Protein AF-A0A367YG82-F1 (afdb_monomer)

Secondary structure (DSSP, 8-state):
-TTTT--PEEE---SSHHHHHHHHHHHGGG-SEEEE-GGG-TT--IIIIIHHHHHHHHHHT-EEEEEEEE-S-HHHHHHHHHSTTT-GGGT-SEEEEEGGG-THHHHHHHHHHTTSSS--EEEEE----STT---STHHHHHHHHHHHT-TTTEEEEE-SS-----SSS-EE--

Solvent-accessible surface area (backbone atoms only — not comparable to full-atom values): 9436 Å² total; per-residue (Å²): 76,77,92,68,73,23,87,42,66,45,75,57,90,54,47,40,52,70,60,44,53,53,52,47,62,72,44,26,75,64,29,31,30,40,37,37,55,72,87,56,29,76,69,70,41,62,76,74,41,48,52,55,48,52,52,47,27,66,75,38,63,33,47,39,27,40,66,71,55,43,70,45,53,22,72,58,39,17,45,64,33,48,33,80,92,75,26,43,49,78,73,34,38,27,38,35,31,41,43,88,55,42,56,44,35,58,56,16,44,48,60,33,39,72,78,40,97,62,80,55,35,32,28,36,49,30,32,61,92,55,92,86,57,75,46,46,72,67,54,23,52,54,26,50,55,42,43,65,74,40,46,83,43,29,34,30,40,43,44,89,50,86,82,85,67,74,68,79,52,42,52,72,54,121

Mean predicted aligned error: 3.81 Å

Nearest PDB structures (foldseek):
  3gdt-assembly2_C  TM=9.720E-01  e=1.897E-23  Saccharomyces cerevisiae
  3gdl-assembly1_B  TM=9.763E-01  e=7.356E-23  Saccharomyces cerevisiae
  3gdt-assembly2_B  TM=9.734E-01  e=6.115E-23  Saccharomyces cerevisiae
  3gdm-assembly1_B  TM=9.671E-01  e=9.412E-23  Saccharomyces cerevisiae
  3gdm-assembly1_A  TM=9.680E-01  e=1.639E-22  Saccharomyces cerevisiae

Radius of gyration: 15.79 Å; Cα contacts (8 Å, |Δi|>4): 329; chains: 1; bounding box: 35×37×39 Å

Structure (mmCIF, N/CA/C/O backbone):
data_AF-A0A367YG82-F1
#
_entry.id   AF-A0A367YG82-F1
#
loop_
_atom_site.group_PDB
_atom_site.id
_atom_site.type_symbol
_atom_site.label_atom_id
_atom_site.label_alt_id
_atom_site.label_comp_id
_atom_site.label_asym_id
_atom_site.label_entity_id
_atom_site.label_seq_id
_atom_site.pdbx_PDB_ins_code
_atom_site.Cartn_x
_atom_site.Cartn_y
_atom_site.Cartn_z
_atom_site.occupancy
_atom_site.B_iso_or_equiv
_atom_site.auth_seq_id
_atom_site.auth_comp_id
_atom_site.auth_asym_id
_atom_site.auth_atom_id
_atom_site.pdbx_PDB_model_num
ATOM 1 N N . MET A 1 1 ? -6.860 -14.983 7.606 1.00 75.38 1 MET A N 1
ATOM 2 C CA . MET A 1 1 ? -7.673 -15.495 6.474 1.00 75.38 1 MET A CA 1
ATOM 3 C C . MET A 1 1 ? -8.422 -16.764 6.860 1.00 75.38 1 MET A C 1
ATOM 5 O O . MET A 1 1 ? -9.643 -16.745 6.825 1.00 75.38 1 MET A O 1
ATOM 9 N N . GLU A 1 2 ? -7.734 -17.829 7.289 1.00 83.81 2 GLU A N 1
ATOM 10 C CA . GLU A 1 2 ? -8.362 -19.110 7.664 1.00 83.81 2 GLU A CA 1
ATOM 11 C C . GLU A 1 2 ? -9.340 -18.997 8.846 1.00 83.81 2 GLU A C 1
ATOM 13 O O . GLU A 1 2 ? -10.498 -19.390 8.721 1.00 83.81 2 GLU A O 1
ATOM 18 N N . SER A 1 3 ? -8.923 -18.363 9.950 1.00 88.25 3 SER A N 1
ATOM 19 C CA . SER A 1 3 ? -9.762 -18.164 11.147 1.00 88.25 3 SER A CA 1
ATOM 20 C C . SER A 1 3 ? -11.074 -17.426 10.856 1.00 88.25 3 SER A C 1
ATOM 22 O O . SER A 1 3 ? -12.122 -17.782 11.386 1.00 88.25 3 SER A O 1
ATOM 24 N N . LYS A 1 4 ? -11.025 -16.423 9.972 1.00 92.75 4 LYS A N 1
ATOM 25 C CA . LYS A 1 4 ? -12.173 -15.597 9.569 1.00 92.75 4 LYS A CA 1
ATOM 26 C C . LYS A 1 4 ? -12.888 -16.100 8.310 1.00 92.75 4 LYS A C 1
ATOM 28 O O . LYS A 1 4 ? -13.868 -15.491 7.897 1.00 92.75 4 LYS A O 1
ATOM 33 N N . LYS A 1 5 ? -12.393 -17.172 7.677 1.00 94.38 5 LYS A N 1
ATOM 34 C CA . LYS A 1 5 ? -12.886 -17.719 6.396 1.00 94.38 5 LYS A CA 1
ATOM 35 C C . LYS A 1 5 ? -13.117 -16.646 5.322 1.00 94.38 5 LYS A C 1
ATOM 37 O O . LYS A 1 5 ? -14.109 -16.682 4.600 1.00 94.38 5 LYS A O 1
ATOM 42 N N . THR A 1 6 ? -12.195 -15.689 5.227 1.00 94.75 6 THR A N 1
ATOM 43 C CA . THR A 1 6 ? -12.261 -14.586 4.261 1.00 94.75 6 THR A CA 1
ATOM 44 C C . THR A 1 6 ? -10.913 -14.367 3.588 1.00 94.75 6 THR A C 1
ATOM 46 O O . THR A 1 6 ? -9.857 -14.411 4.231 1.00 94.75 6 THR A O 1
ATOM 49 N N . ASN A 1 7 ? -10.980 -14.142 2.280 1.00 94.06 7 ASN A N 1
ATOM 50 C CA . ASN A 1 7 ? -9.911 -13.651 1.417 1.00 94.06 7 ASN A CA 1
ATOM 51 C C . ASN A 1 7 ? -10.236 -12.252 0.857 1.00 94.06 7 ASN A C 1
ATOM 53 O O . ASN A 1 7 ? -9.543 -11.779 -0.040 1.00 94.06 7 ASN A O 1
ATOM 57 N N . LEU A 1 8 ? -11.294 -11.604 1.360 1.00 96.75 8 LEU A N 1
ATOM 58 C CA . LEU A 1 8 ? -11.724 -10.298 0.885 1.00 96.75 8 LEU A CA 1
ATOM 59 C C . LEU A 1 8 ? -10.784 -9.206 1.405 1.00 96.75 8 LEU A C 1
ATOM 61 O O . LEU A 1 8 ? -10.610 -9.037 2.617 1.00 96.75 8 LEU A O 1
ATOM 65 N N . CYS A 1 9 ? -10.238 -8.438 0.468 1.00 97.69 9 CYS A N 1
ATOM 66 C CA . CYS A 1 9 ? -9.606 -7.151 0.716 1.00 97.69 9 CYS A CA 1
ATOM 67 C C . CYS A 1 9 ? -10.607 -6.036 0.389 1.00 97.69 9 CYS A C 1
ATOM 69 O O . CYS A 1 9 ? -11.143 -6.013 -0.720 1.00 97.69 9 CYS A O 1
ATOM 71 N N . ALA A 1 10 ? -10.867 -5.121 1.325 1.00 97.75 10 ALA A N 1
ATOM 72 C CA . ALA A 1 10 ? -11.716 -3.957 1.062 1.00 97.75 10 ALA A CA 1
ATOM 73 C C . ALA A 1 10 ? -10.871 -2.716 0.753 1.00 97.75 10 ALA A C 1
ATOM 75 O O . ALA A 1 10 ? -10.035 -2.326 1.564 1.00 97.75 10 ALA A O 1
ATOM 76 N N . SER A 1 11 ? -11.125 -2.082 -0.396 1.00 97.88 11 SER A N 1
ATOM 77 C CA . SER A 1 11 ? -10.591 -0.755 -0.735 1.00 97.88 11 SER A CA 1
ATOM 78 C C . SER A 1 11 ? -11.523 0.316 -0.185 1.00 97.88 11 SER A C 1
ATOM 80 O O . SER A 1 11 ? -12.675 0.386 -0.613 1.00 97.88 11 SER A O 1
ATOM 82 N N . ILE A 1 12 ? -11.050 1.122 0.766 1.00 97.81 12 ILE A N 1
ATOM 83 C CA . ILE A 1 12 ? -11.855 2.171 1.409 1.00 97.81 12 ILE A CA 1
ATOM 84 C C . ILE A 1 12 ? -11.368 3.537 0.927 1.00 97.81 12 ILE A C 1
ATOM 86 O O . ILE A 1 12 ? -10.595 4.213 1.599 1.00 97.81 12 ILE A O 1
ATOM 90 N N . ASP A 1 13 ? -11.821 3.922 -0.265 1.00 97.81 13 ASP A N 1
ATOM 91 C CA . ASP A 1 13 ? -11.406 5.155 -0.939 1.00 97.81 13 ASP A CA 1
ATOM 92 C C . ASP A 1 13 ? -12.429 6.279 -0.694 1.00 97.81 13 ASP A C 1
ATOM 94 O O . ASP A 1 13 ? -13.210 6.649 -1.570 1.00 97.81 13 ASP A O 1
ATOM 98 N N . VAL A 1 14 ? -12.441 6.792 0.537 1.00 98.62 14 VAL A N 1
ATOM 99 C CA . VAL A 1 14 ? -13.226 7.966 0.964 1.00 98.62 14 VAL A CA 1
ATOM 100 C C . VAL A 1 14 ? -12.285 9.062 1.459 1.00 98.62 14 VAL A C 1
ATOM 102 O O . VAL A 1 14 ? -11.113 8.801 1.706 1.00 98.62 14 VAL A O 1
ATOM 105 N N . THR A 1 15 ? -12.769 10.297 1.598 1.00 98.62 15 THR A N 1
ATOM 106 C CA . THR A 1 15 ? -11.894 11.468 1.808 1.00 98.62 15 THR A CA 1
ATOM 107 C C . THR A 1 15 ? -11.929 12.050 3.222 1.00 98.62 15 THR A C 1
ATOM 109 O O . THR A 1 15 ? -11.253 13.047 3.478 1.00 98.62 15 THR A O 1
ATOM 112 N N . THR A 1 16 ? -12.718 11.485 4.141 1.00 98.81 16 THR A N 1
ATOM 113 C CA . THR A 1 16 ? -12.807 11.955 5.536 1.00 98.81 16 THR A CA 1
ATOM 114 C C . THR A 1 16 ? -12.515 10.827 6.512 1.00 98.81 16 THR A C 1
ATOM 116 O O . THR A 1 16 ? -12.936 9.686 6.308 1.00 98.81 16 THR A O 1
ATOM 119 N N . THR A 1 17 ? -11.834 11.153 7.606 1.00 98.88 17 THR A N 1
ATOM 120 C CA . THR A 1 17 ? -11.458 10.194 8.648 1.00 98.88 17 THR A CA 1
ATOM 121 C C . THR A 1 17 ? -12.685 9.535 9.283 1.00 98.88 17 THR A C 1
ATOM 123 O O . THR A 1 17 ? -12.691 8.327 9.519 1.00 98.88 17 THR A O 1
ATOM 126 N N . ALA A 1 18 ? -13.757 10.298 9.517 1.00 98.81 18 ALA A N 1
ATOM 127 C CA . ALA A 1 18 ? -14.975 9.778 10.138 1.00 98.81 18 ALA A CA 1
ATOM 128 C C . ALA A 1 18 ? -15.651 8.686 9.290 1.00 98.81 18 ALA A C 1
ATOM 130 O O . ALA A 1 18 ? -16.026 7.632 9.810 1.00 98.81 18 ALA A O 1
ATOM 131 N N . GLU A 1 19 ? -15.790 8.917 7.982 1.00 98.81 19 GLU A N 1
ATOM 132 C CA . GLU A 1 19 ? -16.361 7.930 7.064 1.00 98.81 19 GLU A CA 1
ATOM 133 C C . GLU A 1 19 ? -15.433 6.723 6.900 1.00 98.81 19 GLU A C 1
ATOM 135 O O . GLU A 1 19 ? -15.888 5.581 6.992 1.00 98.81 19 GLU A O 1
ATOM 14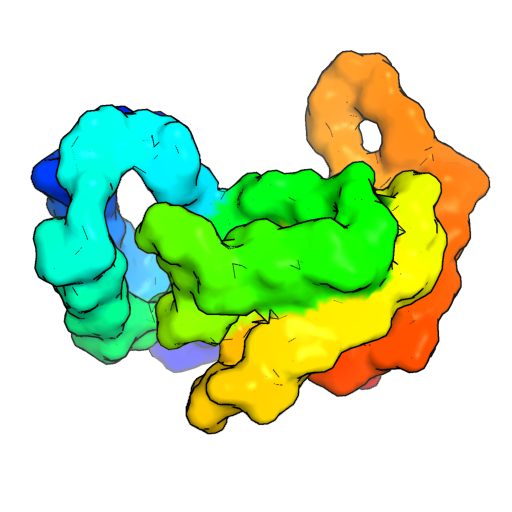0 N N . PHE A 1 20 ? -14.130 6.979 6.746 1.00 98.88 20 PHE A N 1
ATOM 141 C CA . PHE A 1 20 ? -13.094 5.958 6.620 1.00 98.88 20 PHE A CA 1
ATOM 142 C C . PHE A 1 20 ? -13.140 4.958 7.783 1.00 98.88 20 PHE A C 1
ATOM 144 O O . PHE A 1 20 ? -13.319 3.758 7.568 1.00 98.88 20 PHE A O 1
ATOM 151 N N . LEU A 1 21 ? -13.081 5.448 9.025 1.00 98.88 21 LEU A N 1
ATOM 152 C CA . LEU A 1 21 ? -13.127 4.600 10.218 1.00 98.88 21 LEU A CA 1
ATOM 153 C C . LEU A 1 21 ? -14.485 3.903 10.382 1.00 98.88 21 LEU A C 1
ATOM 155 O O . LEU A 1 21 ? -14.529 2.730 10.755 1.00 98.88 21 LEU A O 1
ATOM 159 N N . SER A 1 22 ? -15.597 4.581 10.068 1.00 98.81 22 SER A N 1
ATOM 160 C CA . SER A 1 22 ? -16.938 3.986 10.168 1.00 98.81 22 SER A CA 1
ATOM 161 C C . SER A 1 22 ? -17.130 2.805 9.213 1.00 98.81 22 SER A C 1
ATOM 163 O O . SER A 1 22 ? -17.727 1.794 9.592 1.00 98.81 22 SER A O 1
ATOM 165 N N . LEU A 1 23 ? -16.641 2.916 7.975 1.00 98.75 23 LEU A N 1
ATOM 166 C CA . LEU A 1 23 ? -16.710 1.833 6.994 1.00 98.75 23 LEU A CA 1
ATOM 167 C C . LEU A 1 23 ? -15.819 0.659 7.399 1.00 98.75 23 LEU A C 1
ATOM 169 O O . LEU A 1 23 ? -16.259 -0.490 7.327 1.00 98.75 23 LEU A O 1
ATOM 173 N N . ILE A 1 24 ? -14.605 0.939 7.875 1.00 98.75 24 ILE A N 1
ATOM 174 C CA . ILE A 1 24 ? -13.669 -0.096 8.323 1.00 98.75 24 ILE A CA 1
ATOM 175 C C . ILE A 1 24 ? -14.221 -0.868 9.517 1.00 98.75 24 ILE A C 1
ATOM 177 O O . ILE A 1 24 ? -14.141 -2.090 9.517 1.00 98.75 24 ILE A O 1
ATOM 181 N N . ASP A 1 25 ? -14.833 -0.206 10.501 1.00 98.69 25 ASP A N 1
ATOM 182 C CA . ASP A 1 25 ? -15.407 -0.897 11.664 1.00 98.69 25 ASP A CA 1
ATOM 183 C C . ASP A 1 25 ? -16.560 -1.836 11.263 1.00 98.69 25 ASP A C 1
ATOM 185 O O . ASP A 1 25 ? -16.643 -2.970 11.731 1.00 98.69 25 ASP A O 1
ATOM 189 N N . LYS A 1 26 ? -17.411 -1.411 10.316 1.00 98.62 26 LYS A N 1
ATOM 190 C CA . LYS A 1 26 ? -18.515 -2.236 9.789 1.00 98.62 26 LYS A CA 1
ATOM 191 C C . LYS A 1 26 ? -18.025 -3.432 8.974 1.00 98.62 26 LYS A C 1
ATOM 193 O O . LYS A 1 26 ? -18.599 -4.515 9.063 1.00 98.62 26 LYS A O 1
ATOM 198 N N . LEU A 1 27 ? -16.999 -3.235 8.148 1.00 98.25 27 LEU A N 1
ATOM 199 C CA . LEU A 1 27 ? -16.455 -4.275 7.270 1.00 98.25 27 LEU A CA 1
ATOM 200 C C . LEU A 1 27 ? -15.452 -5.183 7.983 1.00 98.25 27 LEU A C 1
ATOM 202 O O . LEU A 1 27 ? -15.251 -6.320 7.556 1.00 98.25 27 LEU A O 1
ATOM 206 N N . GLY A 1 28 ? -14.857 -4.700 9.075 1.00 98.12 28 GLY A N 1
ATOM 207 C CA . GLY A 1 28 ? -13.792 -5.335 9.842 1.00 98.12 28 GLY A CA 1
ATOM 208 C C . GLY A 1 28 ? -14.009 -6.828 10.072 1.00 98.12 28 GLY A C 1
ATOM 209 O O . GLY A 1 28 ? -13.129 -7.606 9.701 1.00 98.12 28 GLY A O 1
ATOM 210 N N . PRO A 1 29 ? -15.169 -7.286 10.579 1.00 97.69 29 PRO A N 1
ATOM 211 C CA . PRO A 1 29 ? -15.434 -8.710 10.807 1.00 97.69 29 PRO A CA 1
ATOM 212 C C . PRO A 1 29 ? -15.369 -9.598 9.550 1.00 97.69 29 PRO A C 1
ATOM 214 O O . PRO A 1 29 ? -15.137 -10.801 9.665 1.00 97.69 29 PRO A O 1
ATOM 217 N N . HIS A 1 30 ? -15.527 -9.028 8.353 1.00 97.75 30 HIS A N 1
ATOM 218 C CA . HIS A 1 30 ? -15.702 -9.755 7.089 1.00 97.75 30 HIS A CA 1
ATOM 219 C C . HIS A 1 30 ? -14.480 -9.720 6.155 1.00 97.75 30 HIS A C 1
ATOM 221 O O . HIS A 1 30 ? -14.462 -10.439 5.154 1.00 97.75 30 HIS A O 1
ATOM 227 N N . ILE A 1 31 ? -13.451 -8.929 6.472 1.00 98.19 31 ILE A N 1
ATOM 228 C CA . ILE A 1 31 ? -12.260 -8.740 5.622 1.00 98.19 31 ILE A CA 1
ATOM 229 C C . ILE A 1 31 ? -10.996 -9.333 6.248 1.00 98.19 31 ILE A C 1
ATOM 231 O O . ILE A 1 31 ? -10.880 -9.428 7.469 1.00 98.19 31 ILE A O 1
ATOM 235 N N . CYS A 1 32 ? -10.027 -9.738 5.426 1.00 98.00 32 CYS A N 1
ATOM 236 C CA . CYS A 1 32 ? -8.687 -10.105 5.904 1.00 98.00 32 CYS A CA 1
ATOM 237 C C . CYS A 1 32 ? -7.673 -8.968 5.767 1.00 98.00 32 CYS A C 1
ATOM 239 O O . CYS A 1 32 ? -6.637 -9.000 6.429 1.00 98.00 32 CYS A O 1
ATOM 241 N N . LEU A 1 33 ? -7.966 -8.002 4.900 1.00 98.44 33 LEU A N 1
ATOM 242 C CA . LEU A 1 33 ? -7.081 -6.908 4.540 1.00 98.44 33 LEU A CA 1
ATOM 243 C C . LEU A 1 33 ? -7.925 -5.656 4.293 1.00 98.44 33 LEU A C 1
ATOM 245 O O . LEU A 1 33 ? -8.962 -5.734 3.628 1.00 98.44 33 LEU A O 1
ATOM 249 N N . VAL A 1 34 ? -7.482 -4.513 4.806 1.00 98.62 34 VAL A N 1
ATOM 250 C CA . VAL A 1 34 ? -7.987 -3.208 4.377 1.00 98.62 34 VAL A CA 1
ATOM 251 C C . VAL A 1 34 ? -6.933 -2.537 3.513 1.00 98.62 34 VAL A C 1
ATOM 253 O O . VAL A 1 34 ? -5.769 -2.463 3.901 1.00 98.62 34 VAL A O 1
ATOM 256 N N . LYS A 1 35 ? -7.338 -2.069 2.334 1.00 98.81 35 LYS A N 1
ATOM 257 C CA . LYS A 1 35 ? -6.495 -1.282 1.444 1.00 98.81 35 LYS A CA 1
ATOM 258 C C . LYS A 1 35 ? -6.846 0.194 1.579 1.00 98.81 35 LYS A C 1
ATOM 260 O O . LYS A 1 35 ? -8.012 0.564 1.427 1.00 98.81 35 LYS A O 1
ATOM 265 N N . THR A 1 36 ? -5.839 1.019 1.820 1.00 98.75 36 THR A N 1
ATOM 266 C CA . THR A 1 36 ? -5.973 2.455 2.072 1.00 98.75 36 THR A CA 1
ATOM 267 C C . THR A 1 36 ? -5.266 3.268 0.989 1.00 98.75 36 THR A C 1
ATOM 269 O O . THR A 1 36 ? -4.329 2.784 0.354 1.00 98.75 36 THR A O 1
ATOM 272 N N . HIS A 1 37 ? -5.739 4.493 0.778 1.00 98.81 37 HIS A N 1
ATOM 273 C CA . HIS A 1 37 ? -4.978 5.584 0.175 1.00 98.81 37 HIS A CA 1
ATOM 274 C C . HIS A 1 37 ? -5.016 6.726 1.189 1.00 98.81 37 HIS A C 1
ATOM 276 O O . HIS A 1 37 ? -5.966 7.505 1.241 1.00 98.81 37 HIS A O 1
ATOM 282 N N . ILE A 1 38 ? -4.052 6.765 2.105 1.00 98.50 38 ILE A N 1
ATOM 283 C CA . ILE A 1 38 ? -4.120 7.725 3.214 1.00 98.50 38 ILE A CA 1
ATOM 284 C C . ILE A 1 38 ? -3.951 9.178 2.739 1.00 98.50 38 ILE A C 1
ATOM 286 O O . ILE A 1 38 ? -4.391 10.121 3.396 1.00 98.50 38 ILE A O 1
ATOM 290 N N . ASP A 1 39 ? -3.336 9.358 1.573 1.00 98.44 39 ASP A N 1
ATOM 291 C CA . ASP A 1 39 ? -3.042 10.646 0.956 1.00 98.44 39 ASP A CA 1
ATOM 292 C C . ASP A 1 39 ? -4.262 11.355 0.346 1.00 98.44 39 ASP A C 1
ATOM 294 O O . ASP A 1 39 ? -4.177 12.545 0.042 1.00 98.44 39 ASP A O 1
ATOM 298 N N . ILE A 1 40 ? -5.412 10.679 0.236 1.00 98.69 40 ILE A N 1
ATOM 299 C CA . ILE A 1 40 ? -6.689 11.295 -0.168 1.00 98.69 40 ILE A CA 1
ATOM 300 C C . ILE A 1 40 ? -7.576 11.709 1.021 1.00 98.69 40 ILE A C 1
ATOM 302 O O . ILE A 1 40 ? -8.638 12.303 0.814 1.00 98.69 40 ILE A O 1
ATOM 306 N N . ILE A 1 41 ? -7.162 11.430 2.265 1.00 98.69 41 ILE A N 1
ATOM 307 C CA . ILE A 1 41 ? -7.888 11.842 3.474 1.00 98.69 41 ILE A CA 1
ATOM 308 C C . ILE A 1 41 ? -7.609 13.321 3.762 1.00 98.69 41 ILE A C 1
ATOM 310 O O . ILE A 1 41 ? -6.507 13.717 4.136 1.00 98.69 41 ILE A O 1
ATOM 314 N N . SER A 1 42 ? -8.639 14.147 3.593 1.00 98.50 42 SER A N 1
ATOM 315 C CA . SER A 1 42 ? -8.554 15.611 3.675 1.00 98.50 42 SER A CA 1
ATOM 316 C C . SER A 1 42 ? -8.287 16.154 5.083 1.00 98.50 42 SER A C 1
ATOM 318 O O . SER A 1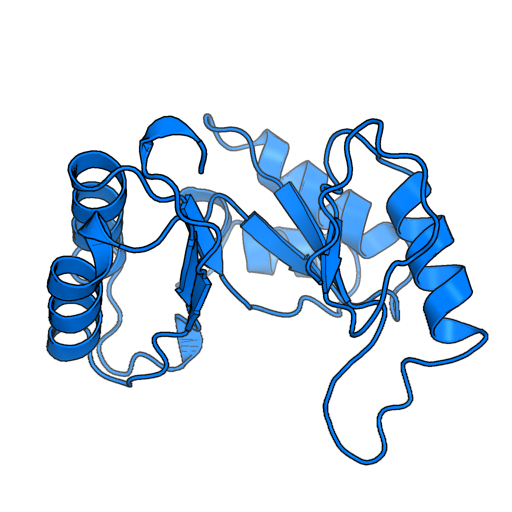 42 ? -7.709 17.229 5.225 1.00 98.50 42 SER A O 1
ATOM 320 N N . ASP A 1 43 ? -8.683 15.411 6.115 1.00 98.56 43 ASP A N 1
ATOM 321 C CA . ASP A 1 43 ? -8.558 15.754 7.534 1.00 98.56 43 ASP A CA 1
ATOM 322 C C . ASP A 1 43 ? -7.552 14.847 8.266 1.00 98.56 43 ASP A C 1
ATOM 324 O O . ASP A 1 43 ? -7.687 14.594 9.464 1.00 98.56 43 ASP A O 1
ATOM 328 N N . PHE A 1 44 ? -6.546 14.342 7.540 1.00 98.69 44 PHE A N 1
ATOM 329 C CA . PHE A 1 44 ? -5.571 13.400 8.080 1.00 98.69 44 PHE A CA 1
ATOM 330 C C . PHE A 1 44 ? -4.851 13.962 9.311 1.00 98.69 44 PHE A C 1
ATOM 332 O O . PHE A 1 44 ? -4.254 15.040 9.287 1.00 98.69 44 PHE A O 1
ATOM 339 N N . SER A 1 45 ? -4.823 13.154 10.363 1.00 98.38 45 SER A N 1
ATOM 340 C CA . SER A 1 45 ? -3.884 13.285 11.471 1.00 98.38 45 SER A CA 1
ATOM 341 C C . SER A 1 45 ? -3.453 11.894 11.902 1.00 98.38 45 SER A C 1
ATOM 343 O O . SER A 1 45 ? -4.191 10.921 11.740 1.00 98.38 45 SER A O 1
ATOM 345 N N . TYR A 1 46 ? -2.254 11.773 12.458 1.00 98.25 46 TYR A N 1
ATOM 346 C CA . TYR A 1 46 ? -1.792 10.461 12.887 1.00 98.25 46 TYR A CA 1
ATOM 347 C C . TYR A 1 46 ? -2.652 9.937 14.046 1.00 98.25 46 TYR A C 1
ATOM 349 O O . TYR A 1 46 ? -3.132 8.807 14.012 1.00 98.25 46 TYR A O 1
ATOM 357 N N . GLU A 1 47 ? -2.925 10.801 15.018 1.00 98.50 47 GLU A N 1
ATOM 358 C CA . GLU A 1 47 ? -3.698 10.508 16.223 1.00 98.50 47 GLU A CA 1
ATOM 359 C C . GLU A 1 47 ? -5.186 10.293 15.905 1.00 98.50 47 GLU A C 1
ATOM 361 O O . GLU A 1 47 ? -5.836 9.430 16.487 1.00 98.50 47 GLU A O 1
ATOM 366 N N . GLY A 1 48 ? -5.745 11.057 14.960 1.00 98.62 48 GLY A N 1
ATOM 367 C CA . GLY A 1 48 ? -7.159 10.957 14.595 1.00 98.62 48 GLY A CA 1
ATOM 368 C C . GLY A 1 48 ? -7.472 9.853 13.586 1.00 98.62 48 GLY A C 1
ATOM 369 O O . GLY A 1 48 ? -8.576 9.314 13.608 1.00 98.62 48 GLY A O 1
ATOM 370 N N . THR A 1 49 ? -6.528 9.503 12.707 1.00 98.75 49 THR A N 1
ATOM 371 C CA . THR A 1 49 ? -6.772 8.570 11.595 1.00 98.75 49 THR A CA 1
ATOM 372 C C . THR A 1 49 ? -6.053 7.234 11.792 1.00 98.75 49 THR A C 1
ATOM 374 O O . THR A 1 49 ? -6.679 6.183 11.656 1.00 98.75 49 THR A O 1
ATOM 377 N N . ILE A 1 50 ? -4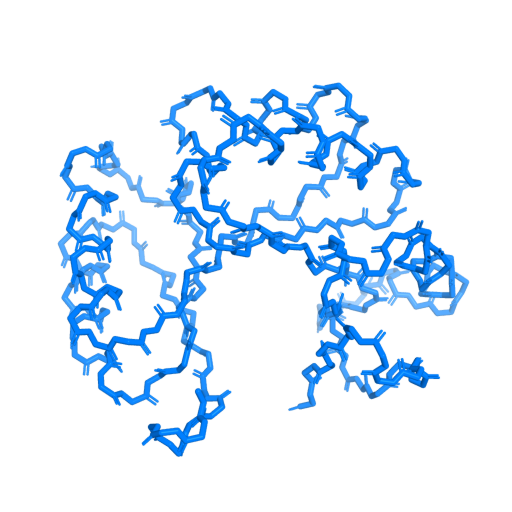.759 7.243 12.131 1.00 98.69 50 ILE A N 1
ATOM 378 C CA . ILE A 1 50 ? -3.938 6.021 12.184 1.00 98.69 50 ILE A CA 1
ATOM 379 C C . ILE A 1 50 ? -4.120 5.262 13.497 1.00 98.69 50 ILE A C 1
ATOM 381 O O . ILE A 1 50 ? -4.316 4.049 13.466 1.00 98.69 50 ILE A O 1
ATOM 385 N N . GLU A 1 51 ? -4.099 5.935 14.648 1.00 98.69 51 GLU A N 1
ATOM 386 C CA . GLU A 1 51 ? -4.267 5.243 15.935 1.00 98.69 51 GLU A CA 1
ATOM 387 C C . GLU A 1 51 ? -5.613 4.495 16.033 1.00 98.69 51 GLU A C 1
ATOM 389 O O . GLU A 1 51 ? -5.605 3.310 16.381 1.00 98.69 51 GLU A O 1
ATOM 394 N N . PRO A 1 52 ? -6.766 5.077 15.638 1.00 98.88 52 PRO A N 1
ATOM 395 C CA . PRO A 1 52 ? -8.029 4.344 15.630 1.00 98.88 52 PRO A CA 1
ATOM 396 C C . PRO A 1 52 ? -8.055 3.213 14.599 1.00 98.88 52 PRO A C 1
ATOM 398 O O . PRO A 1 52 ? -8.633 2.161 14.869 1.00 98.88 52 PRO A O 1
ATOM 401 N N . LEU A 1 53 ? -7.410 3.389 13.439 1.00 98.88 53 LEU A N 1
ATOM 402 C CA . LEU A 1 53 ? -7.281 2.331 12.435 1.00 98.88 53 LEU A CA 1
ATOM 403 C C . LEU A 1 53 ? -6.537 1.113 13.000 1.00 98.88 53 LEU A C 1
ATOM 405 O O . LEU A 1 53 ? -6.986 -0.015 12.806 1.00 98.88 53 LEU A O 1
ATOM 409 N N . LEU A 1 54 ? -5.445 1.333 13.738 1.00 98.69 54 LEU A N 1
ATOM 410 C CA . LEU A 1 54 ? -4.691 0.264 14.399 1.00 98.69 54 LEU A CA 1
ATOM 411 C C . LEU A 1 54 ? -5.544 -0.472 15.441 1.00 98.69 54 LEU A C 1
ATOM 413 O O . LEU A 1 54 ? -5.528 -1.702 15.486 1.00 98.69 54 LEU A O 1
ATOM 417 N N . VAL A 1 55 ? -6.353 0.258 16.218 1.00 98.81 55 VAL A N 1
ATOM 418 C CA . VAL A 1 55 ? -7.306 -0.340 17.171 1.00 98.81 55 VAL A CA 1
ATOM 419 C C . VAL A 1 55 ? -8.341 -1.210 16.453 1.00 98.81 55 VAL A C 1
ATOM 421 O O . VAL A 1 55 ? -8.678 -2.292 16.934 1.00 98.81 55 VAL A O 1
ATOM 424 N N . LEU A 1 56 ? -8.852 -0.768 15.299 1.00 98.81 56 LEU A N 1
ATOM 425 C CA . LEU A 1 56 ? -9.795 -1.553 14.497 1.00 98.81 56 LEU A CA 1
ATOM 426 C C . LEU A 1 56 ? -9.139 -2.802 13.896 1.00 98.81 56 LEU A C 1
ATOM 428 O O . LEU A 1 56 ? -9.759 -3.867 13.908 1.00 98.81 56 LEU A O 1
ATOM 432 N N . ALA A 1 57 ? -7.899 -2.690 13.415 1.00 98.50 57 ALA A N 1
ATOM 433 C CA . ALA A 1 57 ? -7.140 -3.809 12.864 1.00 98.50 57 ALA A CA 1
ATOM 434 C C . ALA A 1 57 ? -6.920 -4.911 13.904 1.00 98.50 57 ALA A C 1
ATOM 436 O O . ALA A 1 57 ? -7.188 -6.082 13.627 1.00 98.50 57 ALA A O 1
ATOM 437 N N . GLU A 1 58 ? -6.526 -4.535 15.123 1.00 98.19 58 GLU A N 1
ATOM 438 C CA . GLU A 1 58 ? -6.371 -5.470 16.237 1.00 98.19 58 GLU A CA 1
ATOM 439 C C . GLU A 1 58 ? -7.715 -6.070 16.669 1.00 98.19 58 GLU A C 1
ATOM 441 O O . GLU A 1 58 ? -7.849 -7.291 16.756 1.00 98.19 58 GLU A O 1
ATOM 446 N N . ARG A 1 59 ? -8.741 -5.228 16.865 1.00 98.38 59 ARG A N 1
ATOM 447 C CA . ARG A 1 59 ? -10.085 -5.660 17.285 1.00 98.38 59 ARG A CA 1
ATOM 448 C C . ARG A 1 59 ? -10.690 -6.686 16.333 1.00 98.38 59 ARG A C 1
ATOM 450 O O . ARG A 1 59 ? -11.307 -7.651 16.780 1.00 98.38 59 ARG A O 1
ATOM 457 N N . HIS A 1 60 ? -10.563 -6.453 15.030 1.00 98.12 60 HIS A N 1
ATOM 458 C CA . HIS A 1 60 ? -11.229 -7.257 14.008 1.00 98.12 60 HIS A CA 1
ATOM 459 C C . HIS A 1 60 ? -10.316 -8.298 13.362 1.00 98.12 60 HIS A C 1
ATOM 461 O O . HIS A 1 60 ? -10.803 -9.136 12.602 1.00 98.12 60 HIS A O 1
ATOM 467 N N . GLY A 1 61 ? -9.011 -8.276 13.632 1.00 97.75 61 GLY A N 1
ATOM 468 C CA . GLY A 1 61 ? -8.044 -9.231 13.093 1.00 97.75 61 GLY A CA 1
ATOM 469 C C . GLY A 1 61 ? -7.899 -9.146 11.571 1.00 97.75 61 GLY A C 1
ATOM 470 O O . GLY A 1 61 ? -8.094 -10.148 10.874 1.00 97.75 61 GLY A O 1
ATOM 471 N N . PHE A 1 62 ? -7.606 -7.955 11.045 1.00 98.25 62 PHE A N 1
ATOM 472 C CA . PHE A 1 62 ? -7.222 -7.741 9.644 1.00 98.25 62 PHE A CA 1
ATOM 473 C C . PHE A 1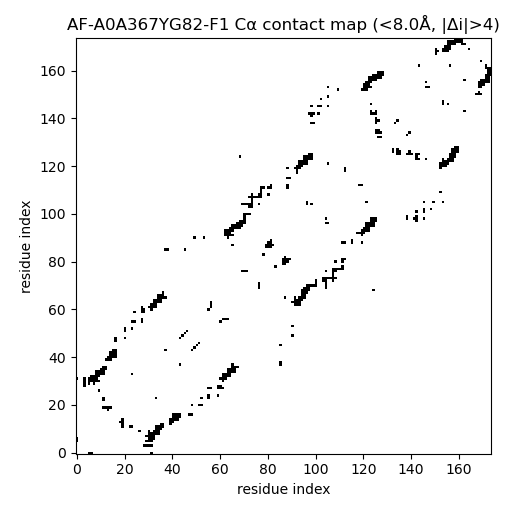 62 ? -5.862 -7.039 9.554 1.00 98.25 62 PHE A C 1
ATOM 475 O O . PHE A 1 62 ? -5.448 -6.376 10.499 1.00 98.25 62 PHE A O 1
ATOM 482 N N . LEU A 1 63 ? -5.185 -7.182 8.414 1.00 98.38 63 LEU A N 1
ATOM 483 C CA . LEU A 1 63 ? -3.963 -6.433 8.104 1.00 98.38 63 LEU A CA 1
ATOM 484 C C . LEU A 1 63 ? -4.291 -5.117 7.390 1.00 98.38 63 LEU A C 1
ATOM 486 O O . LEU A 1 63 ? -5.355 -4.983 6.775 1.00 98.38 63 LEU A O 1
ATOM 490 N N . ILE A 1 64 ? -3.357 -4.175 7.424 1.00 98.81 64 ILE A N 1
ATOM 491 C CA . ILE A 1 64 ? -3.454 -2.881 6.748 1.00 98.81 64 ILE A CA 1
ATOM 492 C C . ILE A 1 64 ? -2.489 -2.840 5.558 1.00 98.81 64 ILE A C 1
ATOM 494 O O . ILE A 1 64 ? -1.305 -3.153 5.683 1.00 98.81 64 ILE A O 1
ATOM 498 N N . PHE A 1 65 ? -3.002 -2.435 4.397 1.00 98.81 65 PHE A N 1
ATOM 499 C CA . PHE A 1 65 ? -2.246 -2.255 3.164 1.00 98.81 65 PHE A CA 1
ATOM 500 C C . PHE A 1 65 ? -2.402 -0.830 2.623 1.00 98.81 65 PHE A C 1
ATOM 502 O O . PHE A 1 65 ? -3.412 -0.494 2.010 1.00 98.81 65 PHE A O 1
ATOM 509 N N . GLU A 1 66 ? -1.364 -0.015 2.769 1.00 98.88 66 GLU A N 1
ATOM 510 C CA . GLU A 1 66 ? -1.282 1.294 2.128 1.00 98.88 66 GLU A CA 1
ATOM 511 C C . GLU A 1 66 ? -0.847 1.164 0.662 1.00 98.88 66 GLU A C 1
ATOM 513 O O . GLU A 1 66 ? 0.293 0.795 0.348 1.00 98.88 66 GLU A O 1
ATOM 518 N N . ASP A 1 67 ? -1.767 1.500 -0.243 1.00 98.75 67 ASP A N 1
ATOM 519 C CA . ASP A 1 67 ? -1.653 1.359 -1.697 1.00 98.75 67 ASP A CA 1
ATOM 520 C C . ASP A 1 67 ? -0.918 2.545 -2.343 1.00 98.75 67 ASP A C 1
ATOM 522 O O . ASP A 1 67 ? -1.370 3.148 -3.322 1.00 98.75 67 ASP A O 1
ATOM 526 N N . ARG A 1 68 ? 0.248 2.876 -1.778 1.00 98.81 68 ARG A N 1
ATOM 527 C CA . ARG A 1 68 ? 1.021 4.077 -2.113 1.00 98.81 68 ARG A CA 1
ATOM 528 C C . ARG A 1 68 ? 1.664 4.039 -3.500 1.00 98.81 68 ARG A C 1
ATOM 530 O O . ARG A 1 68 ? 1.988 5.098 -4.040 1.00 98.81 68 ARG A O 1
ATOM 537 N N . LYS A 1 69 ? 1.881 2.850 -4.069 1.00 98.62 69 LYS A N 1
ATOM 538 C CA . LYS A 1 69 ? 2.515 2.603 -5.378 1.00 98.62 69 LYS A CA 1
ATOM 539 C C . LYS A 1 69 ? 3.851 3.331 -5.524 1.00 98.62 69 LYS A C 1
ATOM 541 O O . LYS A 1 69 ? 4.028 4.165 -6.413 1.00 98.62 69 LYS A O 1
ATOM 546 N N . PHE A 1 70 ? 4.803 3.028 -4.640 1.00 98.81 70 PHE A N 1
ATOM 547 C CA . PHE A 1 70 ? 6.142 3.621 -4.694 1.00 98.81 70 PHE A CA 1
ATOM 548 C C . PHE A 1 70 ? 6.795 3.400 -6.069 1.00 98.81 70 PHE A C 1
ATOM 550 O O . PHE A 1 70 ? 6.754 2.298 -6.614 1.00 98.81 70 PHE A O 1
ATOM 557 N N . ALA A 1 71 ? 7.390 4.451 -6.639 1.00 98.44 71 ALA A N 1
ATOM 558 C CA . ALA A 1 71 ? 7.932 4.439 -8.002 1.00 98.44 71 ALA A CA 1
ATOM 559 C C . ALA A 1 71 ? 9.130 5.393 -8.165 1.00 98.44 71 ALA A C 1
ATOM 561 O O . ALA A 1 71 ? 9.285 6.038 -9.199 1.00 98.44 71 ALA A O 1
ATOM 562 N N . ASP A 1 72 ? 9.956 5.507 -7.126 1.00 98.25 72 ASP A N 1
ATOM 563 C CA . ASP A 1 72 ? 11.144 6.366 -7.104 1.00 98.25 72 ASP A CA 1
ATOM 564 C C . ASP A 1 72 ? 12.408 5.528 -6.813 1.00 98.25 72 ASP A C 1
ATOM 566 O O . ASP A 1 72 ? 12.346 4.301 -6.660 1.00 98.25 72 ASP A O 1
ATOM 570 N N . ILE A 1 73 ? 13.569 6.176 -6.765 1.00 95.94 73 ILE A N 1
ATOM 571 C CA . ILE A 1 73 ? 14.854 5.559 -6.430 1.00 95.94 73 ILE A CA 1
ATOM 572 C C . ILE A 1 73 ? 14.950 5.231 -4.933 1.00 95.94 73 ILE A C 1
ATOM 574 O O . ILE A 1 73 ? 14.328 5.878 -4.088 1.00 95.94 73 ILE A O 1
ATOM 578 N N . GLY A 1 74 ? 15.794 4.250 -4.595 1.00 92.19 74 GLY A N 1
ATOM 579 C CA . GLY A 1 74 ? 15.847 3.613 -3.271 1.00 92.19 74 GLY A CA 1
ATOM 580 C C . GLY A 1 74 ? 15.895 4.565 -2.068 1.00 92.19 74 GLY A C 1
ATOM 581 O O . GLY A 1 74 ? 15.125 4.401 -1.125 1.00 92.19 74 GLY A O 1
ATOM 582 N N . ASN A 1 75 ? 16.753 5.592 -2.087 1.00 96.62 75 ASN A N 1
ATOM 583 C CA . ASN A 1 75 ? 16.838 6.529 -0.958 1.00 96.62 75 ASN A CA 1
ATOM 584 C C . ASN A 1 75 ? 15.574 7.389 -0.809 1.00 96.62 75 ASN A C 1
ATOM 586 O O . ASN A 1 75 ? 15.124 7.640 0.307 1.00 96.62 75 ASN A O 1
ATOM 590 N N . THR A 1 76 ? 14.992 7.828 -1.925 1.00 98.44 76 THR A N 1
ATOM 591 C CA . THR A 1 76 ? 13.779 8.648 -1.912 1.00 98.44 76 THR A CA 1
ATOM 592 C C . THR A 1 76 ? 12.593 7.844 -1.391 1.00 98.44 76 THR A C 1
ATOM 594 O O . THR A 1 76 ? 11.906 8.314 -0.486 1.00 98.44 76 THR A O 1
ATOM 597 N N . VAL A 1 77 ? 12.391 6.610 -1.873 1.00 98.19 77 VAL A N 1
ATOM 598 C CA . VAL A 1 77 ? 11.285 5.764 -1.384 1.00 98.19 77 VAL A CA 1
ATOM 599 C C . VAL A 1 77 ? 11.448 5.384 0.084 1.00 98.19 77 VAL A C 1
ATOM 601 O O . VAL A 1 77 ? 10.460 5.369 0.808 1.00 98.19 77 VAL A O 1
ATOM 604 N N . MET A 1 78 ? 12.678 5.171 0.566 1.00 98.12 78 MET A N 1
ATOM 605 C CA . MET A 1 78 ? 12.942 4.933 1.989 1.00 98.12 78 MET A CA 1
ATOM 606 C C . MET A 1 78 ? 12.449 6.106 2.853 1.00 98.12 78 MET A C 1
ATOM 608 O O . MET A 1 78 ? 11.786 5.895 3.868 1.00 98.12 78 MET A O 1
ATOM 612 N N . LEU A 1 79 ? 12.729 7.350 2.447 1.00 98.44 79 LEU A N 1
ATOM 613 C CA . LEU A 1 79 ? 12.283 8.543 3.174 1.00 98.44 79 LEU A CA 1
ATOM 614 C C . LEU A 1 79 ? 10.771 8.766 3.042 1.00 98.44 79 LEU A C 1
ATOM 616 O O . LEU A 1 79 ? 10.122 9.091 4.032 1.00 98.44 79 LEU A O 1
ATOM 620 N N . GLN A 1 80 ? 10.191 8.547 1.859 1.00 98.62 80 GLN A N 1
ATOM 621 C CA . GLN A 1 80 ? 8.738 8.630 1.658 1.00 98.62 80 GLN A CA 1
ATOM 622 C C . GLN A 1 80 ? 7.978 7.583 2.489 1.00 98.62 80 GLN A C 1
ATOM 624 O O . GLN A 1 80 ? 6.869 7.846 2.945 1.00 98.62 80 GLN A O 1
ATOM 629 N N . TYR A 1 81 ? 8.571 6.405 2.686 1.00 98.62 81 TYR A N 1
ATOM 630 C CA . TYR A 1 81 ? 7.978 5.309 3.442 1.00 98.62 81 TYR A CA 1
ATOM 631 C C . TYR A 1 81 ? 8.100 5.505 4.959 1.00 98.62 81 TYR A C 1
ATOM 633 O O . TYR A 1 81 ? 7.137 5.277 5.686 1.00 98.62 81 TYR A O 1
ATOM 641 N N . THR A 1 82 ? 9.254 5.960 5.450 1.00 98.06 82 THR A N 1
ATOM 642 C CA . THR A 1 82 ? 9.528 6.069 6.899 1.00 98.06 82 THR A CA 1
ATOM 643 C C . THR A 1 82 ? 9.155 7.413 7.516 1.00 98.06 82 THR A C 1
ATOM 645 O O . THR A 1 82 ? 8.848 7.482 8.703 1.00 98.06 82 THR A O 1
ATOM 648 N N . SER A 1 83 ? 9.209 8.489 6.732 1.00 97.06 83 SER A N 1
ATOM 649 C CA . SER A 1 83 ? 9.157 9.865 7.229 1.00 97.06 83 SER A CA 1
ATOM 650 C C . SER A 1 83 ? 7.931 10.615 6.690 1.00 97.06 83 SER A C 1
ATOM 652 O O . SER A 1 83 ? 6.915 10.021 6.320 1.00 97.06 83 SER A O 1
ATOM 654 N N . GLY A 1 84 ? 8.009 11.949 6.675 1.00 97.19 84 GLY A N 1
ATOM 655 C CA . GLY A 1 84 ? 6.935 12.814 6.206 1.00 97.19 84 GLY A CA 1
ATOM 656 C C . GLY A 1 84 ? 5.712 12.776 7.117 1.00 97.19 84 GLY A C 1
ATOM 657 O O . GLY A 1 84 ? 5.774 12.345 8.266 1.00 97.19 84 GLY A O 1
ATOM 658 N N . VAL A 1 85 ? 4.594 13.259 6.584 1.00 98.19 85 VAL A N 1
ATOM 659 C CA . VAL A 1 85 ? 3.331 13.365 7.323 1.00 98.19 85 VAL A CA 1
ATOM 660 C C . VAL A 1 85 ? 2.759 11.978 7.637 1.00 98.19 85 VAL A C 1
ATOM 662 O O . VAL A 1 85 ? 2.286 11.739 8.745 1.00 98.19 85 VAL A O 1
ATOM 665 N N . TYR A 1 86 ? 2.848 11.045 6.684 1.00 98.50 86 TYR A N 1
ATOM 666 C CA . TYR A 1 86 ? 2.142 9.766 6.768 1.00 98.50 86 TYR A CA 1
ATOM 667 C C . TYR A 1 86 ? 2.896 8.675 7.527 1.00 98.50 86 TYR A C 1
ATOM 669 O O . TYR A 1 86 ? 2.239 7.809 8.096 1.00 98.50 86 TYR A O 1
ATOM 677 N N . ARG A 1 87 ? 4.240 8.697 7.558 1.00 98.00 87 ARG A N 1
ATOM 678 C CA . ARG A 1 87 ? 5.071 7.706 8.277 1.00 98.00 87 ARG A CA 1
ATOM 679 C C . ARG A 1 87 ? 4.608 6.259 8.031 1.00 98.00 87 ARG A C 1
ATOM 681 O O . ARG A 1 87 ? 4.400 5.503 8.975 1.00 98.00 87 ARG A O 1
ATOM 688 N N . ILE A 1 88 ? 4.385 5.899 6.764 1.00 98.69 88 ILE A N 1
ATOM 689 C CA . ILE A 1 88 ? 3.666 4.681 6.338 1.00 98.69 88 ILE A CA 1
ATOM 690 C C . ILE A 1 88 ? 4.247 3.409 6.976 1.00 98.69 88 ILE A C 1
ATOM 692 O O . ILE A 1 88 ? 3.498 2.566 7.469 1.00 98.69 88 ILE A O 1
ATOM 696 N N . ALA A 1 89 ? 5.576 3.299 7.044 1.00 98.19 89 ALA A N 1
ATOM 697 C CA . ALA A 1 89 ? 6.268 2.159 7.644 1.00 98.19 89 ALA A CA 1
ATOM 698 C C . ALA A 1 89 ? 5.884 1.917 9.115 1.00 98.19 89 ALA A C 1
ATOM 700 O O . ALA A 1 89 ? 5.941 0.783 9.591 1.00 98.19 89 ALA A O 1
ATOM 701 N N . ALA A 1 90 ? 5.470 2.955 9.849 1.00 97.50 90 ALA A N 1
ATOM 702 C CA . ALA A 1 90 ? 5.136 2.842 11.264 1.00 97.50 90 ALA A CA 1
ATOM 703 C C . ALA A 1 90 ? 3.843 2.047 11.519 1.00 97.50 90 ALA A C 1
ATOM 705 O O . ALA A 1 90 ? 3.716 1.434 12.577 1.00 97.50 90 ALA A O 1
ATOM 706 N N . TRP A 1 91 ? 2.912 2.002 10.561 1.00 98.19 91 TRP A N 1
ATOM 707 C CA . TRP A 1 91 ? 1.566 1.457 10.787 1.00 98.19 91 TRP A CA 1
ATOM 708 C C . TRP A 1 91 ? 1.061 0.492 9.714 1.00 98.19 91 TRP A C 1
ATOM 710 O O . TRP A 1 91 ? 0.252 -0.371 10.038 1.00 98.19 91 TRP A O 1
ATOM 720 N N . SER A 1 92 ? 1.506 0.614 8.463 1.00 98.50 92 SER A N 1
ATOM 721 C CA . SER A 1 92 ? 1.019 -0.243 7.382 1.00 98.50 92 SER A CA 1
ATOM 722 C C . SER A 1 92 ? 1.749 -1.579 7.395 1.00 98.50 92 SER A C 1
ATOM 724 O O . SER A 1 92 ? 2.970 -1.595 7.274 1.00 98.50 92 SER A O 1
ATOM 726 N N . ASP A 1 93 ? 1.033 -2.698 7.502 1.00 98.62 93 ASP A N 1
ATOM 727 C CA . ASP A 1 93 ? 1.643 -4.035 7.474 1.00 98.62 93 ASP A CA 1
ATOM 728 C C . ASP A 1 93 ? 2.205 -4.362 6.083 1.00 98.62 93 ASP A C 1
ATOM 730 O O . ASP A 1 93 ? 3.254 -4.994 5.943 1.00 98.62 93 ASP A O 1
ATOM 734 N N . ILE A 1 94 ? 1.501 -3.913 5.041 1.00 98.75 94 ILE A N 1
ATOM 735 C CA . ILE A 1 94 ? 1.843 -4.154 3.640 1.00 98.75 94 ILE A CA 1
ATOM 736 C C . ILE A 1 94 ? 1.899 -2.821 2.891 1.00 98.75 94 ILE A C 1
ATOM 738 O O . ILE A 1 94 ? 1.105 -1.923 3.150 1.00 98.75 94 ILE A O 1
ATOM 742 N N . THR A 1 95 ? 2.800 -2.679 1.925 1.00 98.81 95 THR A N 1
ATOM 743 C CA . THR A 1 95 ? 2.712 -1.629 0.897 1.00 98.81 95 THR A CA 1
ATOM 744 C C . THR A 1 95 ? 3.050 -2.197 -0.481 1.00 98.81 95 THR A C 1
ATOM 746 O O . THR A 1 95 ? 3.181 -3.412 -0.642 1.00 98.81 95 THR A O 1
ATOM 749 N N . ASN A 1 96 ? 3.144 -1.361 -1.512 1.00 98.81 96 ASN A N 1
ATOM 750 C CA . ASN A 1 96 ? 3.431 -1.814 -2.865 1.00 98.81 96 ASN A CA 1
ATOM 751 C C . ASN A 1 96 ? 4.349 -0.874 -3.653 1.00 98.81 96 ASN A C 1
ATOM 753 O O . ASN A 1 96 ? 4.447 0.325 -3.385 1.00 98.81 96 ASN A O 1
ATOM 757 N N . ALA A 1 97 ? 5.031 -1.442 -4.647 1.00 98.75 97 ALA A N 1
ATOM 758 C CA . ALA A 1 97 ? 5.984 -0.721 -5.480 1.00 98.75 97 ALA A CA 1
ATOM 759 C C . ALA A 1 97 ? 5.928 -1.144 -6.952 1.00 98.75 97 ALA A C 1
ATOM 761 O O . ALA A 1 97 ? 5.738 -2.316 -7.292 1.00 98.75 97 ALA A O 1
ATOM 762 N N . HIS A 1 98 ? 6.124 -0.173 -7.840 1.00 98.69 98 HIS A N 1
ATOM 763 C CA . HIS A 1 98 ? 6.327 -0.413 -9.262 1.00 98.69 98 HIS A CA 1
ATOM 764 C C . HIS A 1 98 ? 7.734 -0.956 -9.521 1.00 98.69 98 HIS A C 1
ATOM 766 O O . HIS A 1 98 ? 8.709 -0.471 -8.955 1.00 98.69 98 HIS A O 1
ATOM 772 N N . GLY A 1 99 ? 7.861 -1.898 -10.462 1.00 98.19 99 GLY A N 1
ATOM 773 C CA . GLY A 1 99 ? 9.166 -2.420 -10.894 1.00 98.19 99 GLY A CA 1
ATOM 774 C C . GLY A 1 99 ? 9.977 -1.461 -11.778 1.00 98.19 99 GLY A C 1
ATOM 775 O O . GLY A 1 99 ? 11.135 -1.733 -12.079 1.00 98.19 99 GLY A O 1
ATOM 776 N N . VAL A 1 100 ? 9.393 -0.330 -12.193 1.00 98.25 100 VAL A N 1
ATOM 777 C CA . VAL A 1 100 ? 9.968 0.579 -13.205 1.00 98.25 100 VAL A CA 1
ATOM 778 C C . VAL A 1 100 ? 11.317 1.185 -12.800 1.00 98.25 100 VAL A C 1
ATOM 780 O O . VAL A 1 100 ? 12.129 1.492 -13.667 1.00 98.25 100 VAL A O 1
ATOM 783 N N . THR A 1 101 ? 11.583 1.336 -11.500 1.00 97.06 101 THR A N 1
ATOM 784 C CA . THR A 1 101 ? 12.841 1.901 -10.982 1.00 97.06 101 THR A CA 1
ATOM 785 C C . THR A 1 101 ? 13.898 0.840 -10.657 1.00 97.06 101 THR A C 1
ATOM 787 O O . THR A 1 101 ? 14.965 1.163 -10.131 1.00 97.06 101 THR A O 1
ATOM 790 N N . GLY A 1 102 ? 13.637 -0.425 -11.003 1.00 97.81 102 GLY A N 1
ATOM 791 C CA . GLY A 1 102 ? 14.530 -1.546 -10.730 1.00 97.81 102 GLY A CA 1
ATOM 792 C C . GLY A 1 102 ? 14.537 -1.969 -9.257 1.00 97.81 102 GLY A C 1
ATOM 793 O O . GLY A 1 102 ? 13.827 -1.420 -8.416 1.00 97.81 102 GLY A O 1
ATOM 794 N N . LYS A 1 103 ? 15.383 -2.950 -8.919 1.00 97.62 103 LYS A N 1
ATOM 795 C CA . LYS A 1 103 ? 15.425 -3.562 -7.575 1.00 97.62 103 LYS A CA 1
ATOM 796 C C . LYS A 1 103 ? 15.728 -2.596 -6.421 1.00 97.62 103 LYS A C 1
ATOM 798 O O . LYS A 1 103 ? 15.394 -2.892 -5.277 1.00 97.62 103 LYS A O 1
ATOM 803 N N . GLY A 1 104 ? 16.315 -1.432 -6.710 1.00 98.06 104 GLY A N 1
ATOM 804 C CA . GLY A 1 104 ? 16.647 -0.426 -5.700 1.00 98.06 104 GLY A CA 1
ATOM 805 C C . GLY A 1 104 ? 15.427 0.086 -4.927 1.00 98.06 104 GLY A C 1
ATOM 806 O O . GLY A 1 104 ? 15.575 0.517 -3.785 1.00 98.06 104 GLY A O 1
ATOM 807 N N . VAL A 1 105 ? 14.220 0.001 -5.505 1.00 98.31 105 VAL A N 1
ATOM 808 C CA . VAL A 1 105 ? 12.971 0.324 -4.796 1.00 98.31 105 VAL A CA 1
ATOM 809 C C . VAL A 1 105 ? 12.700 -0.647 -3.646 1.00 98.31 105 VAL A C 1
ATOM 811 O O . VAL A 1 105 ? 12.360 -0.216 -2.548 1.00 98.31 105 VAL A O 1
ATOM 814 N N . VAL A 1 106 ? 12.927 -1.945 -3.867 1.00 98.38 106 VAL A N 1
ATOM 815 C CA . VAL A 1 106 ? 12.757 -2.995 -2.854 1.00 98.38 106 VAL A CA 1
ATOM 816 C C . VAL A 1 106 ? 13.811 -2.833 -1.763 1.00 98.38 106 VAL A C 1
ATOM 818 O O . VAL A 1 106 ? 13.469 -2.810 -0.586 1.00 98.38 106 VAL A O 1
ATOM 821 N N . GLU A 1 107 ? 15.074 -2.628 -2.149 1.00 98.12 107 GLU A N 1
ATOM 822 C CA . GLU A 1 107 ? 16.186 -2.400 -1.213 1.00 98.12 107 GLU A CA 1
ATOM 823 C C . GLU A 1 107 ? 15.944 -1.159 -0.329 1.00 98.12 107 GLU A C 1
ATOM 825 O O . GLU A 1 107 ? 16.192 -1.183 0.877 1.00 98.12 107 GLU A O 1
ATOM 830 N N . GLY A 1 108 ? 15.426 -0.073 -0.912 1.00 98.06 108 GLY A N 1
ATOM 831 C CA . GLY A 1 108 ? 15.084 1.151 -0.186 1.00 98.06 108 GLY A CA 1
ATOM 832 C C . GLY A 1 108 ? 13.933 0.966 0.803 1.00 98.06 108 GLY A C 1
ATOM 833 O O . GLY A 1 108 ? 14.039 1.378 1.959 1.00 98.06 108 GLY A O 1
ATOM 834 N N . LEU A 1 109 ? 12.848 0.316 0.374 1.00 98.31 109 LEU A N 1
ATOM 835 C CA . LEU A 1 109 ? 11.701 0.029 1.238 1.00 98.31 109 LEU A CA 1
ATOM 836 C C . LEU A 1 109 ? 12.065 -0.940 2.371 1.00 98.31 109 LEU A C 1
ATOM 838 O O . LEU A 1 109 ? 11.653 -0.709 3.507 1.00 98.31 109 LEU A O 1
ATOM 842 N N . LYS A 1 110 ? 12.889 -1.960 2.097 1.00 97.94 110 LYS A N 1
ATOM 843 C CA . LYS A 1 110 ? 13.363 -2.915 3.109 1.00 97.94 110 LYS A CA 1
ATOM 844 C C . LYS A 1 110 ? 14.169 -2.224 4.201 1.00 97.94 110 LYS A C 1
ATOM 846 O O . LYS A 1 110 ? 13.855 -2.380 5.374 1.00 97.94 110 LYS A O 1
ATOM 851 N N . ARG A 1 111 ? 15.123 -1.367 3.826 1.00 97.06 111 ARG A N 1
ATOM 852 C CA . ARG A 1 111 ? 15.872 -0.537 4.788 1.00 97.06 111 ARG A CA 1
ATOM 853 C C . ARG A 1 111 ? 14.957 0.340 5.642 1.00 97.06 111 ARG A C 1
ATOM 855 O O . ARG A 1 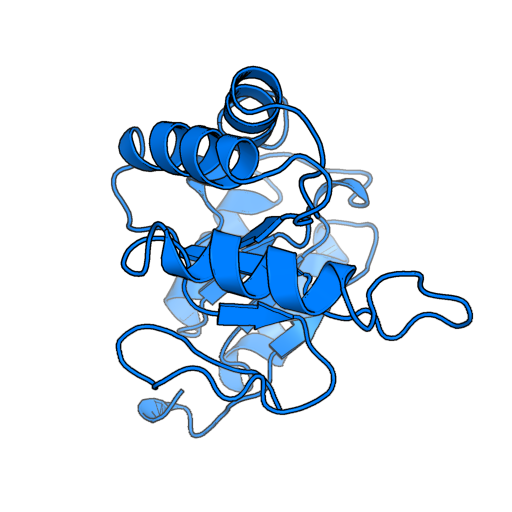111 ? 15.234 0.560 6.814 1.00 97.06 111 ARG A O 1
ATOM 862 N N . GLY A 1 112 ? 13.868 0.850 5.063 1.00 96.12 112 GLY A N 1
ATOM 863 C CA . GLY A 1 112 ? 12.863 1.598 5.816 1.00 96.12 112 GLY A CA 1
ATOM 864 C C . GLY A 1 112 ? 12.069 0.732 6.802 1.00 96.12 112 GLY A C 1
ATOM 865 O O . GLY A 1 112 ? 11.698 1.210 7.870 1.00 96.12 112 GLY A O 1
ATOM 866 N N . ALA A 1 113 ? 11.837 -0.538 6.463 1.00 96.38 113 ALA A N 1
ATOM 867 C CA . ALA A 1 113 ? 11.150 -1.504 7.315 1.00 96.38 113 ALA A CA 1
ATOM 868 C C . ALA A 1 113 ? 12.031 -2.071 8.444 1.00 96.38 113 ALA A C 1
ATOM 870 O O . ALA A 1 113 ? 11.516 -2.385 9.508 1.00 96.38 113 ALA A O 1
ATOM 871 N N . GLU A 1 114 ? 13.350 -2.166 8.263 1.00 92.69 114 GLU A N 1
ATOM 872 C CA . GLU A 1 114 ? 14.277 -2.628 9.316 1.00 92.69 114 GLU A CA 1
ATOM 873 C C . GLU A 1 114 ? 14.264 -1.727 10.566 1.00 92.69 114 GLU A C 1
ATOM 875 O O . GLU A 1 114 ? 14.633 -2.162 11.654 1.00 92.69 114 GLU A O 1
ATOM 880 N N . GLY A 1 115 ? 13.832 -0.470 10.422 1.00 81.06 115 GLY A N 1
ATOM 881 C CA . GLY A 1 115 ? 13.717 0.489 11.521 1.00 81.06 115 GLY A CA 1
ATOM 882 C C . GLY A 1 115 ? 12.425 0.400 12.339 1.00 81.06 115 GLY A C 1
ATOM 883 O O . GLY A 1 115 ? 12.252 1.215 13.245 1.00 81.06 115 GLY A O 1
ATOM 884 N N . VAL A 1 116 ? 11.507 -0.525 12.029 1.00 89.75 116 VAL A N 1
ATOM 885 C CA . VAL A 1 116 ? 10.224 -0.670 12.739 1.00 89.75 116 VAL A CA 1
ATOM 886 C C . VAL A 1 116 ? 10.119 -2.017 13.456 1.00 89.75 116 VAL A C 1
ATOM 888 O O . VAL A 1 116 ? 10.659 -3.018 13.005 1.00 89.75 116 VAL A O 1
ATOM 891 N N . GLU A 1 117 ? 9.418 -2.048 14.594 1.00 87.62 117 GLU A N 1
ATOM 892 C CA . GLU A 1 117 ? 9.346 -3.246 15.450 1.00 87.62 117 GLU A CA 1
ATOM 893 C C . GLU A 1 117 ? 8.556 -4.406 14.827 1.00 87.62 117 GLU A C 1
ATOM 895 O O . GLU A 1 117 ? 8.831 -5.571 15.108 1.00 87.62 117 GLU A O 1
ATOM 900 N N . LYS A 1 118 ? 7.542 -4.092 14.015 1.00 91.12 118 LYS A N 1
ATOM 901 C CA . LYS A 1 118 ? 6.661 -5.082 13.386 1.00 91.12 118 LYS A CA 1
ATOM 902 C C . LYS A 1 118 ? 7.135 -5.390 11.969 1.00 91.12 118 LYS A C 1
ATOM 904 O O . LYS A 1 118 ? 7.512 -4.482 11.233 1.00 91.12 118 LYS A O 1
ATOM 909 N N . GLU A 1 119 ? 7.024 -6.655 11.570 1.00 94.31 119 GLU A N 1
ATOM 910 C CA . GLU A 1 119 ? 7.341 -7.098 10.210 1.00 94.31 119 GLU A CA 1
ATOM 911 C C . GLU A 1 119 ? 6.500 -6.365 9.154 1.00 94.31 119 GLU A C 1
ATOM 913 O O . GLU A 1 119 ? 5.369 -5.927 9.402 1.00 94.31 119 GLU A O 1
ATOM 918 N N . ARG A 1 120 ? 7.079 -6.213 7.960 1.00 97.81 120 ARG A N 1
ATOM 919 C CA . ARG A 1 120 ? 6.483 -5.506 6.823 1.00 97.81 120 ARG A CA 1
ATOM 920 C C . ARG A 1 120 ? 6.643 -6.323 5.556 1.00 97.81 120 ARG A C 1
ATOM 922 O O . ARG A 1 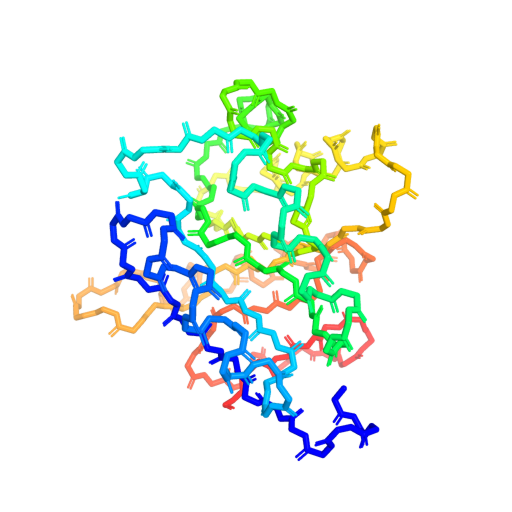120 ? 7.683 -6.945 5.360 1.00 97.81 120 ARG A O 1
ATOM 929 N N . GLY A 1 121 ? 5.643 -6.254 4.685 1.00 97.88 121 GLY A N 1
ATOM 930 C CA . GLY A 1 121 ? 5.680 -6.872 3.363 1.00 97.88 121 GLY A CA 1
ATOM 931 C C . GLY A 1 121 ? 5.493 -5.867 2.231 1.00 97.88 121 GLY A C 1
ATOM 932 O O . GLY A 1 121 ? 4.798 -4.859 2.372 1.00 97.88 121 GLY A O 1
ATOM 933 N N . VAL A 1 122 ? 6.075 -6.164 1.071 1.00 98.31 122 VAL A N 1
ATOM 934 C CA . VAL A 1 122 ? 5.844 -5.414 -0.170 1.00 98.31 122 VAL A CA 1
ATOM 935 C C . VAL A 1 122 ? 5.217 -6.303 -1.238 1.00 98.31 122 VAL A C 1
ATOM 937 O O . VAL A 1 122 ? 5.637 -7.438 -1.457 1.00 98.31 122 VAL A O 1
ATOM 940 N N . LEU A 1 123 ? 4.220 -5.763 -1.938 1.00 98.56 123 LEU A N 1
ATOM 941 C CA . LEU A 1 123 ? 3.664 -6.332 -3.163 1.00 98.56 123 LEU A CA 1
ATOM 942 C C . LEU A 1 123 ? 4.237 -5.606 -4.385 1.00 98.56 123 LEU A C 1
ATOM 944 O O . LEU A 1 123 ? 4.208 -4.377 -4.460 1.00 98.56 123 LEU A O 1
ATOM 948 N N . MET A 1 124 ? 4.711 -6.353 -5.379 1.00 98.56 124 MET A N 1
ATOM 949 C CA . MET A 1 124 ? 5.177 -5.757 -6.634 1.00 98.56 124 MET A CA 1
ATOM 950 C C . MET A 1 124 ? 4.021 -5.604 -7.630 1.00 98.56 124 MET A C 1
ATOM 952 O O . MET A 1 124 ? 3.250 -6.539 -7.852 1.00 98.56 124 MET A O 1
ATOM 956 N N . LEU A 1 125 ? 3.888 -4.433 -8.258 1.00 98.44 125 LEU A N 1
ATOM 957 C CA . LEU A 1 125 ? 2.871 -4.201 -9.291 1.00 98.44 125 LEU A CA 1
ATOM 958 C C . LEU A 1 125 ? 3.346 -4.766 -10.630 1.00 98.44 125 LEU A C 1
ATOM 960 O O . LEU A 1 125 ? 4.001 -4.071 -11.404 1.00 98.44 125 LEU A O 1
ATOM 964 N N . ALA A 1 126 ? 3.035 -6.034 -10.890 1.00 97.81 126 ALA A N 1
ATOM 965 C CA . ALA A 1 126 ? 3.499 -6.734 -12.085 1.00 97.81 126 ALA A CA 1
ATOM 966 C C . ALA A 1 126 ? 2.538 -6.604 -13.279 1.00 97.81 126 ALA A C 1
ATOM 968 O O . ALA A 1 126 ? 2.985 -6.647 -14.427 1.00 97.81 126 ALA A O 1
ATOM 969 N N . GLU A 1 127 ? 1.244 -6.407 -13.014 1.00 97.62 127 GLU A N 1
ATOM 970 C CA . GLU A 1 127 ? 0.227 -6.045 -14.006 1.00 97.62 127 GLU A CA 1
ATOM 971 C C . GLU A 1 127 ? -0.717 -4.985 -13.406 1.00 97.62 127 GLU A C 1
ATOM 973 O O . GLU A 1 127 ? -0.876 -4.895 -12.188 1.00 97.62 127 GLU A O 1
ATOM 978 N N . LEU A 1 128 ? -1.361 -4.177 -14.256 1.00 95.69 128 LEU A N 1
ATOM 979 C CA . LEU A 1 128 ? -2.372 -3.192 -13.840 1.00 95.69 128 LEU A CA 1
ATOM 980 C C . LEU A 1 128 ? -3.676 -3.438 -14.597 1.00 95.69 128 LEU A C 1
ATOM 982 O O . LEU A 1 128 ? -3.652 -3.786 -15.775 1.00 95.69 128 LEU A O 1
ATOM 986 N N . SER A 1 129 ? -4.808 -3.188 -13.941 1.00 93.12 129 SER A N 1
ATOM 987 C CA . SER A 1 129 ? -6.146 -3.353 -14.524 1.00 93.12 129 SER A CA 1
ATOM 988 C C . SER A 1 129 ? -6.580 -2.196 -15.435 1.00 93.12 129 SER A C 1
ATOM 990 O O . SER A 1 129 ? -7.612 -2.279 -16.102 1.00 93.12 129 SER A O 1
ATOM 992 N N . SER A 1 130 ? -5.823 -1.097 -15.472 1.00 94.19 130 SER A N 1
ATOM 993 C CA . SER A 1 130 ? -6.180 0.093 -16.241 1.00 94.19 130 SER A CA 1
ATOM 994 C C . SER A 1 130 ? -6.052 -0.127 -17.753 1.00 94.19 130 SER A C 1
ATOM 996 O O . SER A 1 130 ? -5.111 -0.742 -18.261 1.00 94.19 130 SER A O 1
ATOM 998 N N . LYS A 1 131 ? -7.004 0.435 -18.508 1.00 96.19 131 LYS A N 1
ATOM 999 C CA . LYS A 1 131 ? -6.966 0.426 -19.974 1.00 96.19 131 LYS A CA 1
ATOM 1000 C C . LYS A 1 131 ? -5.721 1.170 -20.469 1.00 96.19 131 LYS A C 1
ATOM 1002 O O . LYS A 1 131 ? -5.517 2.326 -20.116 1.00 96.19 131 LYS A O 1
ATOM 1007 N N . GLY A 1 132 ? -4.933 0.519 -21.326 1.00 97.00 132 GLY A N 1
ATOM 1008 C CA . GLY A 1 132 ? -3.698 1.089 -21.879 1.00 97.00 132 GLY A CA 1
ATOM 1009 C C . GLY A 1 132 ? -2.470 0.943 -20.976 1.00 97.00 132 GLY A C 1
ATOM 1010 O O . GLY A 1 132 ? -1.462 1.594 -21.232 1.00 97.00 132 GLY A O 1
ATOM 1011 N N . SER A 1 133 ? -2.545 0.110 -19.931 1.00 97.06 133 SER A N 1
ATOM 1012 C CA . SER A 1 133 ? -1.393 -0.220 -19.091 1.00 97.06 133 SER A CA 1
ATOM 1013 C C . SER A 1 133 ? -0.202 -0.720 -19.916 1.00 97.06 133 SER A C 1
ATOM 1015 O O . SER A 1 133 ? -0.358 -1.573 -20.787 1.00 97.06 133 SER A O 1
ATOM 1017 N N . LEU A 1 134 ? 0.992 -0.221 -19.580 1.00 98.00 134 LEU A N 1
ATOM 1018 C CA . LEU A 1 134 ? 2.275 -0.689 -20.117 1.00 98.00 134 LEU A CA 1
ATOM 1019 C C . LEU A 1 134 ? 2.878 -1.835 -19.284 1.00 98.00 134 LEU A C 1
ATOM 1021 O O . LEU A 1 134 ? 3.942 -2.354 -19.618 1.00 98.00 134 LEU A O 1
ATOM 1025 N N . ALA A 1 135 ? 2.218 -2.226 -18.188 1.00 97.75 135 ALA A N 1
ATOM 1026 C CA . ALA A 1 135 ? 2.669 -3.291 -17.299 1.00 97.75 135 ALA A CA 1
ATOM 1027 C C . ALA A 1 135 ? 2.291 -4.671 -17.858 1.00 97.75 135 ALA A C 1
ATOM 1029 O O . ALA A 1 135 ? 1.407 -5.349 -17.336 1.00 97.75 135 ALA A O 1
ATOM 1030 N N . HIS A 1 136 ? 2.929 -5.047 -18.967 1.00 96.69 136 HIS A N 1
ATOM 1031 C CA . HIS A 1 136 ? 2.750 -6.333 -19.637 1.00 96.69 136 HIS A CA 1
ATOM 1032 C C . HIS A 1 136 ? 4.065 -6.827 -20.258 1.00 96.69 136 HIS A C 1
ATOM 1034 O O . HIS A 1 136 ? 5.005 -6.060 -20.477 1.00 96.69 136 HIS A O 1
ATOM 1040 N N . GLY A 1 137 ? 4.126 -8.108 -20.631 1.00 96.88 137 GLY A N 1
ATOM 1041 C CA . GLY A 1 137 ? 5.253 -8.667 -21.383 1.00 96.88 137 GLY A CA 1
ATOM 1042 C C . GLY A 1 137 ? 6.579 -8.551 -20.627 1.00 96.88 137 GLY A C 1
ATOM 1043 O O . GLY A 1 137 ? 6.731 -9.123 -19.551 1.00 96.88 137 GLY A O 1
ATOM 1044 N N . GLU A 1 138 ? 7.546 -7.830 -21.198 1.00 97.94 138 GLU A N 1
ATOM 1045 C CA . GLU A 1 138 ? 8.879 -7.662 -20.609 1.00 97.94 138 GLU A CA 1
ATOM 1046 C C . GLU A 1 138 ? 8.846 -6.941 -19.259 1.00 97.94 138 GLU A C 1
ATOM 1048 O O . GLU A 1 138 ? 9.463 -7.430 -18.319 1.00 97.94 138 GLU A O 1
ATOM 1053 N N . TYR A 1 139 ? 8.039 -5.883 -19.114 1.00 98.38 139 TYR A N 1
ATOM 1054 C CA . TYR A 1 139 ? 7.871 -5.184 -17.834 1.00 98.38 139 TYR A CA 1
ATOM 1055 C C . TYR A 1 139 ? 7.482 -6.147 -16.705 1.00 98.38 139 TYR A C 1
ATOM 1057 O O . TYR A 1 139 ? 8.055 -6.130 -15.614 1.00 98.38 139 TYR A O 1
ATOM 1065 N N . THR A 1 140 ? 6.504 -7.011 -16.978 1.00 98.25 140 THR A N 1
ATOM 1066 C CA . THR A 1 140 ? 5.999 -7.993 -16.019 1.00 98.25 140 THR A CA 1
ATOM 1067 C C . THR A 1 140 ? 7.069 -9.021 -15.658 1.00 98.25 140 THR A C 1
ATOM 1069 O O . THR A 1 140 ? 7.215 -9.352 -14.483 1.00 98.25 140 THR A O 1
ATOM 1072 N N . ARG A 1 141 ? 7.844 -9.506 -16.643 1.00 97.69 141 ARG A N 1
ATOM 1073 C CA . ARG A 1 141 ? 8.948 -10.450 -16.397 1.00 97.69 141 ARG A CA 1
ATOM 1074 C C . ARG A 1 141 ? 10.023 -9.834 -15.506 1.00 97.69 141 ARG A C 1
ATOM 1076 O O . ARG A 1 141 ? 10.372 -10.436 -14.500 1.00 97.69 141 ARG A O 1
ATOM 1083 N N . GLU A 1 142 ? 10.473 -8.623 -15.819 1.00 98.12 142 GLU A N 1
ATOM 1084 C CA . GLU A 1 142 ? 11.487 -7.928 -15.016 1.00 98.12 142 GLU A CA 1
ATOM 1085 C C . GLU A 1 142 ? 10.981 -7.626 -13.599 1.00 98.12 142 GLU A C 1
ATOM 1087 O O . GLU A 1 142 ? 11.706 -7.788 -12.620 1.00 98.12 142 GLU A O 1
ATOM 1092 N N . THR A 1 143 ? 9.699 -7.281 -13.452 1.00 98.44 143 THR A N 1
ATOM 1093 C CA . THR A 1 143 ? 9.087 -7.076 -12.130 1.00 98.44 143 THR A CA 1
ATOM 1094 C C . THR A 1 143 ? 9.048 -8.368 -11.301 1.00 98.44 143 THR A C 1
ATOM 1096 O O . THR A 1 143 ? 9.252 -8.323 -10.086 1.00 98.44 143 THR A O 1
ATOM 1099 N N . ILE A 1 144 ? 8.840 -9.530 -11.934 1.00 97.25 144 ILE A N 1
ATOM 1100 C CA . ILE A 1 144 ? 8.958 -10.837 -11.268 1.00 97.25 144 ILE A CA 1
ATOM 1101 C C . ILE A 1 144 ? 10.407 -11.103 -10.833 1.00 97.25 144 ILE A C 1
ATOM 1103 O O . ILE A 1 144 ? 10.619 -11.591 -9.723 1.00 97.25 144 ILE A O 1
ATOM 1107 N N . GLU A 1 145 ? 11.403 -10.785 -11.663 1.00 97.38 145 GLU A N 1
ATOM 1108 C CA . GLU A 1 145 ? 12.815 -10.963 -11.295 1.00 97.38 145 GLU A CA 1
ATOM 1109 C C . GLU A 1 145 ? 13.230 -10.049 -10.134 1.00 97.38 145 GLU A C 1
ATOM 1111 O O . GLU A 1 145 ? 13.924 -10.496 -9.220 1.00 97.38 145 GLU A O 1
ATOM 1116 N N . ILE A 1 146 ? 12.720 -8.814 -10.091 1.00 97.50 146 ILE A N 1
ATOM 1117 C CA . ILE A 1 146 ? 12.876 -7.928 -8.929 1.00 97.50 146 ILE A CA 1
ATOM 1118 C C . ILE A 1 146 ? 12.255 -8.563 -7.679 1.00 97.50 146 ILE A C 1
ATOM 1120 O O . ILE A 1 146 ? 12.895 -8.611 -6.636 1.00 97.50 146 ILE A O 1
ATOM 1124 N N . ALA A 1 147 ? 11.037 -9.103 -7.764 1.00 96.56 147 ALA A N 1
ATOM 1125 C CA . ALA A 1 147 ? 10.397 -9.743 -6.614 1.00 96.56 147 ALA A CA 1
ATOM 1126 C C . ALA A 1 147 ? 11.193 -10.947 -6.077 1.00 96.56 147 ALA A C 1
ATOM 1128 O O . ALA A 1 147 ? 11.245 -11.182 -4.871 1.00 96.56 147 ALA A O 1
ATOM 1129 N N . LYS A 1 148 ? 11.851 -11.704 -6.962 1.00 94.62 148 LYS A N 1
ATOM 1130 C CA . LYS A 1 148 ? 12.696 -12.842 -6.577 1.00 94.62 148 LYS A CA 1
ATOM 1131 C C . LYS A 1 148 ? 13.976 -12.432 -5.851 1.00 94.62 148 LYS A C 1
ATOM 1133 O O . LYS A 1 148 ? 14.567 -13.294 -5.201 1.00 94.62 148 LYS A O 1
ATOM 1138 N N . SER A 1 149 ? 14.408 -11.169 -5.939 1.00 93.19 149 SER A N 1
ATOM 1139 C CA . SER A 1 149 ? 15.639 -10.723 -5.277 1.00 93.19 149 SER A CA 1
ATOM 1140 C C . SER A 1 149 ? 15.533 -10.721 -3.753 1.00 93.19 149 SER A C 1
ATOM 1142 O O . SER A 1 149 ? 16.564 -10.763 -3.089 1.00 93.19 149 SER A O 1
ATOM 1144 N N . ASP A 1 150 ? 14.317 -10.667 -3.198 1.00 94.50 150 ASP A N 1
ATOM 1145 C CA . ASP A 1 150 ? 14.089 -10.659 -1.752 1.00 94.50 150 ASP A CA 1
ATOM 1146 C C . ASP A 1 150 ? 12.749 -11.314 -1.384 1.00 94.50 150 ASP A C 1
ATOM 1148 O O . ASP A 1 150 ? 11.733 -10.650 -1.202 1.00 94.50 150 ASP A O 1
ATOM 1152 N N . ARG A 1 151 ? 12.743 -12.647 -1.290 1.00 91.88 151 ARG A N 1
ATOM 1153 C CA . ARG A 1 151 ? 11.525 -13.443 -1.036 1.00 91.88 151 ARG A CA 1
ATOM 1154 C C . ARG A 1 151 ? 11.019 -13.374 0.407 1.00 91.88 151 ARG A C 1
ATOM 1156 O O . ARG A 1 151 ? 9.977 -13.954 0.698 1.00 91.88 151 ARG A O 1
ATOM 1163 N N . GLU A 1 152 ? 11.783 -12.755 1.301 1.00 91.88 152 GLU A N 1
ATOM 1164 C CA . GLU A 1 152 ? 11.383 -12.547 2.694 1.00 91.88 152 GLU A CA 1
ATOM 1165 C C . GLU A 1 152 ? 10.592 -11.246 2.831 1.00 91.88 152 GLU A C 1
ATOM 1167 O O . GLU A 1 152 ? 9.605 -11.201 3.557 1.00 91.88 152 GLU A O 1
ATOM 1172 N N . PHE A 1 153 ? 10.996 -10.202 2.101 1.00 96.38 153 PHE A N 1
ATOM 1173 C CA . PHE A 1 153 ? 10.338 -8.899 2.152 1.00 96.38 153 PHE A CA 1
ATOM 1174 C C . PHE A 1 153 ? 9.265 -8.712 1.072 1.00 96.38 153 PHE A C 1
ATOM 1176 O O . PHE A 1 153 ? 8.216 -8.111 1.319 1.00 96.38 153 PHE A O 1
ATOM 1183 N N . VAL A 1 154 ? 9.501 -9.225 -0.138 1.00 97.31 154 VAL A N 1
ATOM 1184 C CA . VAL A 1 154 ? 8.497 -9.218 -1.202 1.00 97.31 154 VAL A CA 1
ATOM 1185 C C . VAL A 1 154 ? 7.584 -10.413 -0.998 1.00 97.31 154 VAL A C 1
ATOM 1187 O O . VAL A 1 154 ? 8.002 -11.559 -1.144 1.00 97.31 154 VAL A O 1
ATOM 1190 N N . ILE A 1 155 ? 6.325 -10.128 -0.676 1.00 96.25 155 ILE A N 1
ATOM 1191 C CA . ILE A 1 155 ? 5.331 -11.127 -0.272 1.00 96.25 155 ILE A CA 1
ATOM 1192 C C . ILE A 1 155 ? 4.318 -11.433 -1.368 1.00 96.25 155 ILE A C 1
ATOM 1194 O O . ILE A 1 155 ? 3.401 -12.208 -1.132 1.00 96.25 155 ILE A O 1
ATOM 1198 N N . GLY A 1 156 ? 4.427 -10.841 -2.559 1.00 96.19 156 GLY A N 1
ATOM 1199 C CA . GLY A 1 156 ? 3.494 -11.134 -3.641 1.00 96.19 156 GLY A CA 1
ATOM 1200 C C . GLY A 1 156 ? 3.433 -10.088 -4.740 1.00 96.19 156 GLY A C 1
ATOM 1201 O O . GLY A 1 156 ? 4.338 -9.269 -4.913 1.00 96.19 156 GLY A O 1
ATOM 1202 N N . PHE A 1 157 ? 2.321 -10.122 -5.473 1.00 97.75 157 PHE A N 1
ATOM 1203 C CA . PHE A 1 157 ? 2.077 -9.243 -6.609 1.00 97.75 157 PHE A CA 1
ATOM 1204 C C . PHE A 1 157 ? 0.667 -8.669 -6.591 1.00 97.75 157 PHE A C 1
ATOM 1206 O O . PHE A 1 157 ? -0.282 -9.352 -6.212 1.00 97.75 157 PHE A O 1
ATOM 1213 N N . ILE A 1 158 ? 0.538 -7.449 -7.108 1.00 97.50 158 ILE A N 1
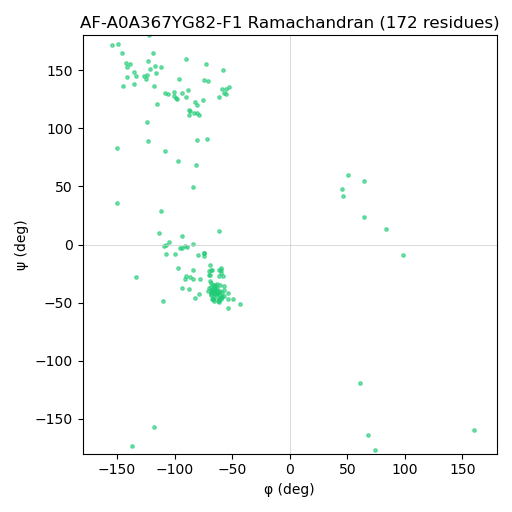ATOM 1214 C CA . ILE A 1 158 ? -0.715 -6.993 -7.708 1.00 97.50 158 ILE A CA 1
ATOM 1215 C C . ILE A 1 158 ? -0.673 -7.411 -9.180 1.00 97.50 158 ILE A C 1
ATOM 1217 O O . ILE A 1 158 ? 0.210 -6.979 -9.929 1.00 97.50 158 ILE A O 1
ATOM 1221 N N . ALA A 1 159 ? -1.587 -8.301 -9.565 1.00 96.69 159 ALA A N 1
ATOM 1222 C CA . ALA A 1 159 ? -1.660 -8.891 -10.898 1.00 96.69 159 ALA A CA 1
ATOM 1223 C C . ALA A 1 159 ? -3.111 -9.232 -11.278 1.00 96.69 159 ALA A C 1
ATOM 1225 O O . ALA A 1 159 ? -4.018 -9.087 -10.459 1.00 96.69 159 ALA A O 1
ATOM 1226 N N . GLN A 1 160 ? -3.353 -9.642 -12.527 1.00 92.56 160 GLN A N 1
ATOM 1227 C CA . GLN A 1 160 ? -4.684 -10.064 -13.006 1.00 92.56 160 GLN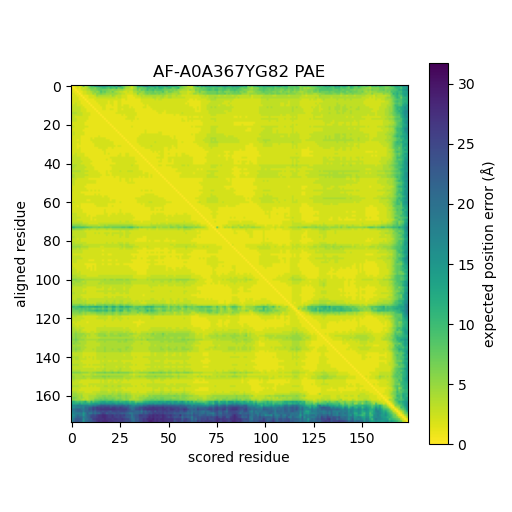 A CA 1
ATOM 1228 C C . GLN A 1 160 ? -4.778 -11.577 -13.253 1.00 92.56 160 GLN A C 1
ATOM 1230 O O . GLN A 1 160 ? -5.825 -12.088 -13.647 1.00 92.56 160 GLN A O 1
ATOM 1235 N N . ARG A 1 161 ? -3.677 -12.300 -13.045 1.00 92.00 161 ARG A N 1
ATOM 1236 C CA . ARG A 1 161 ? -3.571 -13.752 -13.192 1.00 92.00 161 ARG A CA 1
ATOM 1237 C C . ARG A 1 161 ? -2.455 -14.286 -12.304 1.00 92.00 161 ARG A C 1
ATOM 1239 O O . ARG A 1 161 ? -1.654 -13.527 -11.762 1.00 92.00 161 ARG A O 1
ATOM 1246 N N . ASP A 1 162 ? -2.375 -15.609 -12.217 1.00 91.38 162 ASP A N 1
ATOM 1247 C CA . ASP A 1 162 ? -1.236 -16.267 -11.592 1.00 91.38 162 ASP A CA 1
ATOM 1248 C C . ASP A 1 162 ? 0.079 -15.895 -12.302 1.00 91.38 162 ASP A C 1
ATOM 1250 O O . ASP A 1 162 ? 0.186 -15.911 -13.536 1.00 91.38 162 ASP A O 1
ATOM 1254 N N . MET A 1 163 ? 1.084 -15.565 -11.491 1.00 91.31 163 MET A N 1
ATOM 1255 C CA . MET A 1 163 ? 2.407 -15.137 -11.949 1.00 91.31 163 MET A CA 1
ATOM 1256 C C . MET A 1 163 ? 3.380 -16.309 -12.101 1.00 91.31 163 MET A C 1
ATOM 1258 O O . MET A 1 163 ? 4.519 -16.098 -12.513 1.00 91.31 163 MET A O 1
ATOM 1262 N N . GLY A 1 164 ? 2.951 -17.538 -11.788 1.00 80.38 164 GLY A N 1
ATOM 1263 C CA . GLY A 1 164 ? 3.753 -18.747 -11.984 1.00 80.38 164 GLY A CA 1
ATOM 1264 C C . GLY A 1 164 ? 5.015 -18.788 -11.119 1.00 80.38 164 GLY A C 1
ATOM 1265 O O . GLY A 1 164 ? 5.989 -19.450 -11.476 1.00 80.38 164 GLY A O 1
ATOM 1266 N N . VAL A 1 165 ? 5.026 -18.057 -10.000 1.00 77.88 165 VAL A N 1
ATOM 1267 C CA . VAL A 1 165 ? 6.147 -18.043 -9.055 1.00 77.88 165 VAL A CA 1
ATOM 1268 C C . VAL A 1 165 ? 5.884 -19.069 -7.957 1.00 77.88 165 VAL A C 1
ATOM 1270 O O . VAL A 1 165 ? 4.803 -19.103 -7.372 1.00 77.88 165 VAL A O 1
ATOM 1273 N N . GLU A 1 166 ? 6.867 -19.926 -7.665 1.00 67.56 166 GLU A N 1
ATOM 1274 C CA . GLU A 1 166 ? 6.736 -20.943 -6.617 1.00 67.56 166 GLU A CA 1
ATOM 1275 C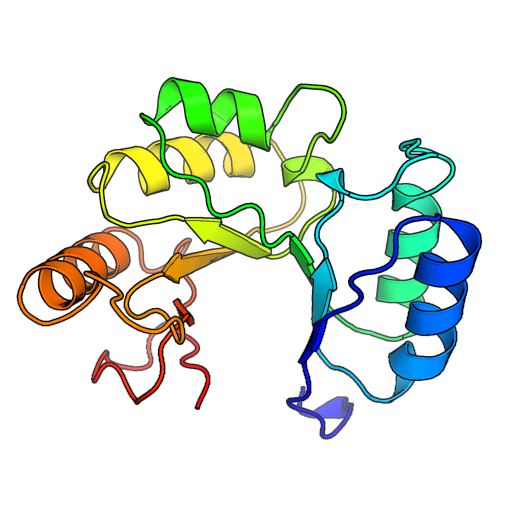 C . GLU A 1 166 ? 6.349 -20.314 -5.266 1.00 67.56 166 GLU A C 1
ATOM 1277 O O . GLU A 1 166 ? 7.030 -19.411 -4.778 1.00 67.56 166 GLU A O 1
ATOM 1282 N N . LYS A 1 167 ? 5.305 -20.854 -4.620 1.00 56.62 167 LYS A N 1
ATOM 1283 C CA . LYS A 1 167 ? 4.675 -20.356 -3.376 1.00 56.62 167 LYS A CA 1
ATOM 1284 C C . LYS A 1 167 ? 5.560 -20.313 -2.117 1.00 56.62 167 LYS A C 1
ATOM 1286 O O . LYS A 1 167 ? 5.044 -20.112 -1.021 1.00 56.62 167 LYS A O 1
ATOM 1291 N N . LYS A 1 168 ? 6.881 -20.484 -2.209 1.00 47.03 168 LYS A N 1
ATOM 1292 C CA . LYS A 1 168 ? 7.761 -20.206 -1.063 1.00 47.03 168 LYS A CA 1
ATOM 1293 C C . LYS A 1 168 ? 7.836 -18.684 -0.860 1.00 47.03 168 LYS A C 1
ATOM 1295 O O . LYS A 1 168 ? 8.650 -18.026 -1.506 1.00 47.03 168 LYS A O 1
ATOM 1300 N N . GLY A 1 169 ? 6.936 -18.155 -0.028 1.00 49.03 169 GLY A N 1
ATOM 1301 C CA . GLY A 1 169 ? 6.932 -16.771 0.473 1.00 49.03 169 GLY A CA 1
ATOM 1302 C C . GLY A 1 169 ? 6.018 -15.768 -0.246 1.00 49.03 169 GLY A C 1
ATOM 1303 O O . GLY A 1 169 ? 5.838 -14.672 0.263 1.00 49.03 169 GLY A O 1
ATOM 1304 N N . LEU A 1 170 ? 5.408 -16.118 -1.387 1.00 49.59 170 LEU A N 1
ATOM 1305 C CA . LEU A 1 170 ? 4.653 -15.167 -2.218 1.00 49.59 170 LEU A CA 1
ATOM 1306 C C . LEU A 1 170 ? 3.150 -15.509 -2.281 1.00 49.59 170 LEU A C 1
ATOM 1308 O O . LEU A 1 170 ? 2.764 -16.590 -2.729 1.00 49.59 170 LEU A O 1
ATOM 1312 N N . ILE A 1 171 ? 2.305 -14.570 -1.855 1.00 51.91 171 ILE A N 1
ATOM 1313 C CA . ILE A 1 171 ? 0.847 -14.547 -1.986 1.00 51.91 171 ILE A CA 1
ATOM 1314 C C . ILE A 1 171 ? 0.502 -13.910 -3.342 1.00 51.91 171 ILE A C 1
ATOM 1316 O O . ILE A 1 171 ? 0.709 -12.719 -3.563 1.00 51.91 171 ILE A O 1
ATOM 1320 N N . GLY A 1 172 ? -0.029 -14.702 -4.271 1.00 40.75 172 GLY A N 1
ATOM 1321 C CA . GLY A 1 172 ? -0.672 -14.185 -5.481 1.00 40.75 172 GLY A CA 1
ATOM 1322 C C . GLY A 1 172 ? -2.158 -13.961 -5.218 1.00 40.75 172 GLY A C 1
ATOM 1323 O O . GLY A 1 172 ? -2.832 -14.878 -4.748 1.00 40.75 172 GLY A O 1
ATOM 1324 N N . SER A 1 173 ? -2.672 -12.764 -5.501 1.00 37.50 173 SER A N 1
ATOM 1325 C CA . SER A 1 173 ? -4.116 -12.533 -5.576 1.00 37.50 173 SER A CA 1
ATOM 1326 C C . SER A 1 173 ? -4.627 -13.000 -6.940 1.00 37.50 173 SER A C 1
ATOM 1328 O O . SER A 1 173 ? -4.181 -12.487 -7.967 1.00 37.50 173 SER A O 1
ATOM 1330 N N . SER A 1 174 ? -5.548 -13.959 -6.941 1.00 33.88 174 SER A N 1
ATOM 1331 C CA . SER A 1 174 ? -6.456 -14.243 -8.058 1.00 33.88 174 SER A CA 1
ATOM 1332 C C . SER A 1 174 ? -7.826 -13.665 -7.753 1.00 33.88 174 SER A C 1
ATOM 1334 O O . SER A 1 174 ? -8.265 -13.908 -6.601 1.00 33.88 174 SER A O 1
#

InterPro domains:
  IPR001754 Orotidine 5'-phosphate decarboxylase domain [PF00215] (6-164)
  IPR001754 Orotidine 5'-phosphate decarboxylase domain [SM00934] (7-171)
  IPR011060 Ribulose-phosphate binding barrel [SSF51366] (1-168)
  IPR013785 Aldolase-type TIM barrel [G3DSA:3.20.20.70] (1-171)
  IPR014732 Orotidine 5'-phosphate decarboxylase [TIGR01740] (8-173)
  IPR018089 Orotidine 5'-phosphate decarboxylase, active site [PS00156] (64-77)

Organism: NCBI:txid5486

Sequence (174 aa):
MESKKTNLCASIDVTTTAEFLSLIDKLGPHICLVKTHIDIISDFSYEGTIEPLLVLAERHGFLIFEDRKFADIGNTVMLQYTSGVYRIAAWSDITNAHGVTGKGVVEGLKRGAEGVEKERGVLMLAELSSKGSLAHGEYTRETIEIAKSDREFVIGFIAQRDMGVEKKGLIGSS

Foldseek 3Di:
DVVLPAPDEAEQPDAEQVSSLVVLLVCLSHYQEYEYAQVSHPPDACVSRQVSVQVSCVVSVHAYEYAPAAEDAQQVLLCVCCHDRCRPLAGHQEYEYECNNDLRVVVSVVVSNVPYPDHHAYAYAQDDPDDPDPSDDPSNVRSVVSLVVCLQRHQEYDDDDDSPDPNSRHDYDD

pLDDT: mean 94.26, std 11.57, range [33.88, 98.88]